Protein AF-A0A0R2I258-F1 (afdb_monomer_lite)

Sequence (92 aa):
MLVQKLNSQPALPDQIRQQLAAITGQAIDPTTEIRLPFYTDYGRNIRLGKGVFINNGATFTDMGGIDIHDVPDNTVVAGCPARMIKKIGKDD

Foldseek 3Di:
DLLVVLQPDDDDQVVNQVSLCVQCVHHDESLEGADDDEEEDRSVLEAAAHQHYHYYPAYYDQPVGAHHHPDDHQFDWHDVVIDTDDRDDPPD

pLDDT: mean 75.98, std 11.84, range [43.94, 89.44]

InterPro domains:
  IPR011004 Trimeric LpxA-like superfamily [SSF51161] (6-90)
  IPR051159 Hexapeptide-repeat containing acetyltransferases [PTHR23416] (4-69)

Secondary structure (DSSP, 8-state):
-HHHHHHHS---HHHHHHHHHHHHTSPPPTT-EEPSPEEESSSTTEEE-SS-EE-TTEEE-GGG-EEESSSPTTEEEETTTTEEEEEPPTT-

Organism: NCBI:txid396268

Structure (mmCIF, N/CA/C/O backbone):
data_AF-A0A0R2I258-F1
#
_entry.id   AF-A0A0R2I258-F1
#
loop_
_atom_site.group_PDB
_atom_site.id
_atom_site.type_symbol
_atom_site.label_atom_id
_atom_site.label_alt_id
_atom_site.label_comp_id
_atom_site.label_asym_id
_atom_site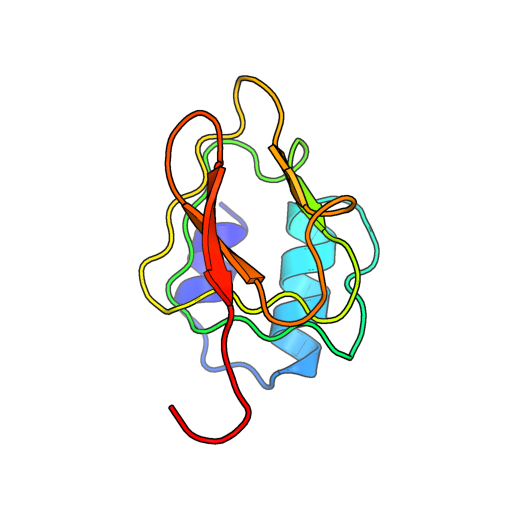.label_entity_id
_atom_site.label_seq_id
_atom_site.pdbx_PDB_ins_code
_atom_site.Cartn_x
_atom_site.Cartn_y
_atom_site.Cartn_z
_atom_site.occupancy
_atom_site.B_iso_or_equiv
_atom_site.auth_seq_id
_atom_site.auth_comp_id
_atom_site.auth_asym_id
_atom_site.auth_atom_id
_atom_site.pdbx_PDB_model_num
ATOM 1 N N . MET A 1 1 ? 5.661 9.062 -11.943 1.00 61.38 1 MET A N 1
ATOM 2 C CA . MET A 1 1 ? 5.055 7.759 -11.565 1.00 61.38 1 MET A CA 1
ATOM 3 C C . MET A 1 1 ? 3.767 7.995 -10.783 1.00 61.38 1 MET A C 1
ATOM 5 O O . MET A 1 1 ? 3.702 8.986 -10.065 1.00 61.38 1 MET A O 1
ATOM 9 N N . LEU A 1 2 ? 2.760 7.119 -10.896 1.00 76.31 2 LEU A N 1
ATOM 10 C CA . LEU A 1 2 ? 1.473 7.256 -10.184 1.00 76.31 2 LEU A CA 1
ATOM 11 C C . LEU A 1 2 ? 1.644 7.371 -8.657 1.00 76.31 2 LEU A C 1
ATOM 13 O O . LEU A 1 2 ? 0.944 8.157 -8.027 1.00 76.31 2 LEU A O 1
ATOM 17 N N . VAL A 1 3 ? 2.641 6.682 -8.089 1.00 79.81 3 VAL A N 1
ATOM 18 C CA . VAL A 1 3 ? 2.944 6.723 -6.648 1.00 79.81 3 VAL A CA 1
ATOM 19 C C . VAL A 1 3 ? 3.430 8.098 -6.166 1.00 79.81 3 VAL A C 1
ATOM 21 O O . VAL A 1 3 ? 3.067 8.548 -5.087 1.00 79.81 3 VAL A O 1
ATOM 24 N N . GLN A 1 4 ? 4.187 8.831 -6.991 1.00 77.75 4 GLN A N 1
ATOM 25 C CA . GLN A 1 4 ? 4.599 10.196 -6.645 1.00 77.75 4 GLN A CA 1
ATOM 26 C C . GLN A 1 4 ? 3.399 11.142 -6.632 1.00 77.75 4 GLN A C 1
ATOM 28 O O .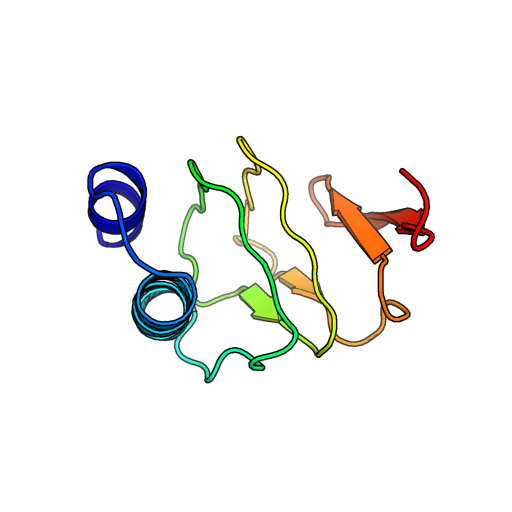 GLN A 1 4 ? 3.288 11.971 -5.739 1.00 77.75 4 GLN A O 1
ATOM 33 N N . LYS A 1 5 ? 2.466 10.983 -7.583 1.00 80.81 5 LYS A N 1
ATOM 34 C CA . LYS A 1 5 ? 1.233 11.780 -7.615 1.00 80.81 5 LYS A CA 1
ATOM 35 C C . LYS A 1 5 ? 0.373 11.533 -6.374 1.00 80.81 5 LYS A C 1
ATOM 37 O O . LYS A 1 5 ? -0.159 12.495 -5.832 1.00 80.81 5 LYS A O 1
ATOM 42 N N . LEU A 1 6 ? 0.285 10.275 -5.933 1.00 82.88 6 LEU A N 1
ATOM 43 C CA . LEU A 1 6 ? -0.380 9.891 -4.689 1.00 82.88 6 LEU A CA 1
ATOM 44 C C . LEU A 1 6 ? 0.240 10.629 -3.489 1.00 82.88 6 LEU A C 1
ATOM 46 O O . LEU A 1 6 ? -0.477 11.270 -2.735 1.00 82.88 6 LEU A O 1
ATOM 50 N N . ASN A 1 7 ? 1.570 10.630 -3.364 1.00 83.75 7 ASN A N 1
ATOM 51 C CA . ASN A 1 7 ? 2.260 11.251 -2.225 1.00 83.75 7 ASN A CA 1
ATOM 52 C C . ASN A 1 7 ? 2.230 12.787 -2.209 1.00 83.75 7 ASN A C 1
ATOM 54 O O . ASN A 1 7 ? 2.384 13.385 -1.149 1.00 83.75 7 ASN A O 1
ATOM 58 N N . SER A 1 8 ? 2.098 13.439 -3.366 1.00 79.69 8 SER A N 1
ATOM 59 C CA . SER A 1 8 ? 2.183 14.903 -3.472 1.00 79.69 8 SER A CA 1
ATOM 60 C C . SER A 1 8 ? 0.854 15.633 -3.273 1.00 79.69 8 SER A C 1
ATOM 62 O O . SER A 1 8 ? 0.848 16.862 -3.255 1.00 79.69 8 SER A O 1
ATOM 64 N N . GLN A 1 9 ? -0.271 14.920 -3.171 1.00 74.50 9 GLN A N 1
ATOM 65 C CA . GLN A 1 9 ? -1.597 15.533 -3.098 1.00 74.50 9 GLN A CA 1
ATOM 66 C C . GLN A 1 9 ? -2.283 15.179 -1.774 1.00 74.50 9 GLN A C 1
ATOM 68 O O . GLN A 1 9 ? -2.428 13.995 -1.473 1.00 74.50 9 GLN A O 1
ATOM 73 N N . PRO A 1 10 ? -2.753 16.168 -0.989 1.00 68.31 10 PRO A N 1
ATOM 74 C CA . PRO A 1 10 ? -3.676 15.884 0.099 1.00 68.31 10 PRO A CA 1
ATOM 75 C C . PRO A 1 10 ? -4.973 15.345 -0.511 1.00 68.31 10 PRO A C 1
ATOM 77 O O . PRO A 1 10 ? -5.675 16.050 -1.235 1.00 68.31 10 PRO A O 1
ATOM 80 N N . ALA A 1 11 ? -5.255 14.074 -0.255 1.00 75.94 11 ALA A N 1
ATOM 81 C CA . ALA A 1 11 ? -6.390 13.351 -0.805 1.00 75.94 11 ALA A CA 1
ATOM 82 C C . ALA A 1 11 ? -7.226 12.760 0.335 1.00 75.94 11 ALA A C 1
ATOM 84 O O . ALA A 1 11 ? -6.695 12.377 1.379 1.00 75.94 11 ALA A O 1
ATOM 85 N N . LEU A 1 12 ? -8.543 12.687 0.137 1.00 82.12 12 LEU A N 1
ATOM 86 C CA . LEU A 1 12 ? -9.427 11.985 1.070 1.00 82.12 12 LEU A CA 1
ATOM 87 C C . LEU A 1 12 ? -9.112 10.476 1.060 1.00 82.12 12 LEU A C 1
ATOM 89 O O . LEU A 1 12 ? -8.649 9.969 0.033 1.00 82.12 12 LEU A O 1
ATOM 93 N N . PRO A 1 13 ? -9.416 9.727 2.138 1.00 80.12 13 PRO A N 1
ATOM 94 C CA . PRO A 1 13 ? -9.151 8.286 2.208 1.00 80.12 13 PRO A CA 1
ATOM 95 C C . PRO A 1 13 ? -9.687 7.499 1.000 1.00 80.12 13 PRO A C 1
ATOM 97 O O . PRO A 1 13 ? -9.004 6.627 0.467 1.00 80.12 13 PRO A O 1
ATOM 100 N N . ASP A 1 14 ? -10.870 7.859 0.496 1.00 84.38 14 ASP A N 1
ATOM 101 C CA . ASP A 1 14 ? -11.448 7.254 -0.710 1.00 84.38 14 ASP A CA 1
ATOM 102 C C . ASP A 1 14 ? -10.632 7.519 -1.977 1.00 84.38 14 ASP A C 1
ATOM 104 O O . ASP A 1 14 ? -10.442 6.624 -2.801 1.00 84.38 14 ASP A O 1
ATOM 108 N N . GLN A 1 15 ? -10.113 8.736 -2.131 1.00 87.62 15 GLN A N 1
ATOM 109 C CA . GLN A 1 15 ? -9.290 9.100 -3.281 1.00 87.62 15 GLN A CA 1
ATOM 110 C C . GLN A 1 15 ? -7.927 8.406 -3.233 1.00 87.62 15 GLN A C 1
ATOM 112 O O . GLN A 1 15 ? -7.454 7.932 -4.265 1.00 87.62 15 GLN A O 1
ATOM 117 N N . ILE A 1 16 ? -7.336 8.278 -2.039 1.00 86.81 16 ILE A N 1
ATOM 118 C CA . ILE A 1 16 ? -6.110 7.500 -1.814 1.00 86.81 16 ILE A CA 1
ATOM 119 C C . ILE A 1 16 ? -6.328 6.052 -2.255 1.00 86.81 16 ILE A C 1
ATOM 121 O O . ILE A 1 16 ? -5.530 5.521 -3.025 1.00 86.81 16 ILE A O 1
ATOM 125 N N . ARG A 1 17 ? -7.442 5.431 -1.846 1.00 86.94 17 ARG A N 1
ATOM 126 C CA . ARG A 1 17 ? -7.797 4.064 -2.255 1.00 86.94 17 ARG A CA 1
ATOM 127 C C . ARG A 1 17 ? -7.981 3.927 -3.761 1.00 86.94 17 ARG A C 1
ATOM 129 O O . ARG A 1 17 ? -7.491 2.961 -4.333 1.00 86.94 17 ARG A O 1
ATOM 136 N N . GLN A 1 18 ? -8.639 4.881 -4.420 1.00 88.12 18 GLN A N 1
ATOM 137 C CA . GLN A 1 18 ? -8.808 4.860 -5.880 1.00 88.12 18 GLN A CA 1
ATOM 138 C C . GLN A 1 18 ? -7.474 4.984 -6.623 1.00 88.12 18 GLN A C 1
ATOM 140 O O . GLN A 1 18 ? -7.225 4.272 -7.596 1.00 88.12 18 GLN A O 1
ATOM 145 N N . GLN A 1 19 ? -6.599 5.876 -6.163 1.00 88.69 19 GLN A N 1
ATOM 146 C CA . GLN A 1 19 ? -5.268 6.038 -6.739 1.00 88.69 19 GLN A CA 1
ATOM 147 C C . GLN A 1 19 ? -4.401 4.803 -6.494 1.00 88.69 19 GLN A C 1
ATOM 149 O O . GLN A 1 19 ? -3.702 4.357 -7.403 1.00 88.69 19 GLN A O 1
ATOM 154 N N . LEU A 1 20 ? -4.488 4.211 -5.305 1.00 86.88 20 LEU A N 1
ATOM 155 C CA . LEU A 1 20 ? -3.809 2.963 -5.003 1.00 86.88 20 LEU A CA 1
ATOM 156 C C . LEU A 1 20 ? -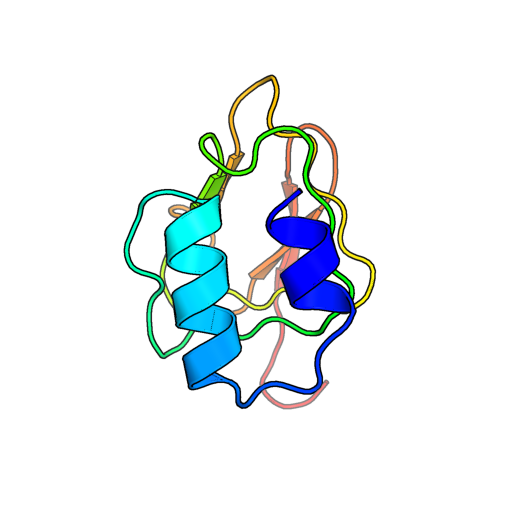4.352 1.809 -5.850 1.00 86.88 20 LEU A C 1
ATOM 158 O O . LEU A 1 20 ? -3.555 1.050 -6.384 1.00 86.88 20 LEU A O 1
ATOM 162 N N . ALA A 1 21 ? -5.667 1.724 -6.059 1.00 89.31 21 ALA A N 1
ATOM 163 C CA . ALA A 1 21 ? -6.273 0.731 -6.943 1.00 89.31 21 ALA A CA 1
ATOM 164 C C . ALA A 1 21 ? -5.732 0.838 -8.376 1.00 89.31 21 ALA A C 1
ATOM 166 O O . ALA A 1 21 ? -5.476 -0.170 -9.033 1.00 89.31 21 ALA A O 1
ATOM 167 N N . ALA A 1 22 ? -5.491 2.063 -8.854 1.00 89.44 22 ALA A N 1
ATOM 168 C CA . ALA A 1 22 ? -4.856 2.292 -10.148 1.00 89.44 22 ALA A CA 1
ATOM 169 C C . ALA A 1 22 ? -3.372 1.866 -10.176 1.00 89.44 22 ALA A C 1
ATOM 171 O O . ALA A 1 22 ? -2.879 1.458 -11.228 1.00 89.44 22 ALA A O 1
ATOM 172 N N . ILE A 1 23 ? -2.663 1.947 -9.044 1.00 87.69 23 ILE A N 1
ATOM 173 C CA . ILE A 1 23 ? -1.262 1.512 -8.903 1.00 87.69 23 ILE A CA 1
ATOM 174 C C . ILE A 1 23 ? -1.167 -0.019 -8.829 1.00 87.69 23 ILE A C 1
ATOM 176 O O . ILE A 1 23 ? -0.370 -0.617 -9.549 1.00 87.69 23 ILE A O 1
ATOM 180 N N . THR A 1 24 ? -1.988 -0.654 -7.991 1.00 87.56 24 THR A N 1
ATOM 181 C CA . THR A 1 24 ? -1.972 -2.105 -7.745 1.00 87.56 24 THR A CA 1
ATOM 182 C C . THR A 1 24 ? -2.751 -2.903 -8.785 1.00 87.56 24 THR A C 1
ATOM 184 O O . THR A 1 24 ? -2.613 -4.120 -8.860 1.00 87.56 24 THR A O 1
ATOM 187 N N . GLY A 1 25 ? -3.577 -2.239 -9.597 1.00 88.19 25 GLY A N 1
ATOM 188 C CA . GLY A 1 25 ? -4.413 -2.882 -10.609 1.00 88.19 25 GLY A CA 1
ATOM 189 C C . GLY A 1 25 ? -5.575 -3.696 -10.035 1.00 88.19 25 GLY A C 1
ATOM 190 O O . GLY A 1 25 ? -6.147 -4.509 -10.758 1.00 88.19 25 GLY A O 1
ATOM 191 N N . GLN A 1 26 ? -5.932 -3.502 -8.761 1.00 86.75 26 GLN A N 1
ATOM 192 C CA . GLN A 1 26 ? -7.044 -4.199 -8.110 1.00 86.75 26 GLN A CA 1
ATOM 193 C C . GLN A 1 26 ? -7.849 -3.257 -7.215 1.00 86.75 26 GLN A C 1
ATOM 195 O O . GLN A 1 26 ? -7.345 -2.234 -6.758 1.00 86.75 26 GLN A O 1
ATOM 200 N N . ALA A 1 27 ? -9.102 -3.614 -6.942 1.00 86.31 27 ALA A N 1
ATOM 201 C CA . ALA A 1 27 ? -9.922 -2.866 -6.000 1.00 86.31 27 ALA A CA 1
ATOM 202 C C . ALA A 1 27 ? -9.329 -2.953 -4.586 1.00 86.31 27 ALA A C 1
ATOM 204 O O . ALA A 1 27 ? -8.965 -4.032 -4.126 1.00 86.31 27 ALA A O 1
ATOM 205 N N . ILE A 1 28 ? -9.254 -1.810 -3.905 1.00 87.50 28 ILE A N 1
ATOM 206 C CA . ILE A 1 28 ? -8.813 -1.728 -2.513 1.00 87.50 28 ILE A CA 1
ATOM 207 C C . ILE A 1 28 ? -10.041 -1.748 -1.614 1.00 87.50 28 ILE A C 1
ATOM 209 O O . ILE A 1 28 ? -10.982 -0.984 -1.837 1.00 87.50 28 ILE A O 1
ATOM 213 N N . ASP A 1 29 ? -10.032 -2.619 -0.609 1.00 87.06 29 ASP A N 1
ATOM 214 C CA . ASP A 1 29 ? -11.137 -2.731 0.338 1.00 87.06 29 ASP A CA 1
ATOM 215 C C . ASP A 1 29 ? -11.332 -1.410 1.118 1.00 87.06 29 ASP A C 1
ATOM 217 O O . ASP A 1 29 ? -10.349 -0.760 1.490 1.00 87.06 29 ASP A O 1
ATOM 221 N N . PRO A 1 30 ? -12.576 -0.970 1.384 1.00 84.88 30 PRO A N 1
ATOM 222 C CA . PRO A 1 30 ? -12.840 0.261 2.136 1.00 84.88 30 PRO A CA 1
ATOM 223 C C . PRO A 1 30 ? -12.326 0.233 3.582 1.00 84.88 30 PRO A C 1
ATOM 225 O O . PRO A 1 30 ? -12.167 1.294 4.186 1.00 84.88 30 PRO A O 1
ATOM 228 N N . THR A 1 31 ? -12.062 -0.949 4.141 1.00 83.06 31 THR A N 1
ATOM 229 C CA . THR A 1 31 ? -11.446 -1.102 5.469 1.00 83.06 31 THR A CA 1
ATOM 230 C C . THR A 1 31 ? -9.930 -0.901 5.456 1.00 83.06 31 THR A C 1
ATOM 232 O O . THR A 1 31 ? -9.328 -0.792 6.520 1.00 83.06 31 THR A O 1
ATOM 235 N N . THR A 1 32 ? -9.312 -0.822 4.275 1.00 82.50 32 THR A N 1
ATOM 236 C CA . THR A 1 32 ? -7.877 -0.574 4.133 1.00 82.50 32 THR A CA 1
ATOM 237 C C . THR A 1 32 ? -7.571 0.913 4.301 1.00 82.50 32 THR A C 1
ATOM 239 O O . THR A 1 32 ? -8.174 1.776 3.647 1.00 82.50 32 THR A O 1
ATOM 242 N N . GLU A 1 33 ? -6.600 1.205 5.164 1.00 81.62 33 GLU A N 1
ATOM 243 C CA . GLU A 1 33 ? -6.099 2.549 5.445 1.00 81.62 33 GLU A CA 1
ATOM 244 C C . GLU A 1 33 ? -4.619 2.639 5.064 1.00 81.62 33 GLU A C 1
ATOM 246 O O . GLU A 1 33 ? -3.809 1.771 5.390 1.00 81.62 33 GLU A O 1
ATOM 251 N N . ILE A 1 34 ? -4.264 3.719 4.372 1.00 82.00 34 ILE A N 1
ATOM 252 C CA . ILE A 1 34 ? -2.887 4.048 4.014 1.00 82.00 34 ILE A CA 1
ATOM 253 C C . ILE A 1 34 ? -2.586 5.452 4.485 1.00 82.00 34 ILE A C 1
ATOM 255 O O . ILE A 1 34 ? -3.298 6.401 4.153 1.00 82.00 34 ILE A O 1
ATOM 259 N N . ARG A 1 35 ? -1.474 5.582 5.198 1.00 83.38 35 ARG A N 1
ATOM 260 C CA . ARG A 1 35 ? -0.873 6.864 5.528 1.00 83.38 35 ARG A CA 1
ATOM 261 C C . ARG A 1 35 ? 0.267 7.131 4.561 1.00 83.38 35 ARG A C 1
ATOM 263 O O . ARG A 1 35 ? 1.167 6.317 4.399 1.00 83.38 35 ARG A O 1
ATOM 270 N N . LEU A 1 36 ? 0.194 8.273 3.896 1.00 82.50 36 LEU A N 1
ATOM 271 C CA . LEU A 1 36 ? 1.190 8.717 2.928 1.00 82.50 36 LEU A CA 1
ATOM 272 C C . LEU A 1 36 ? 2.330 9.482 3.621 1.00 82.50 36 LEU A C 1
ATOM 274 O O . LEU A 1 36 ? 2.094 10.059 4.687 1.00 82.50 36 LEU A O 1
ATOM 278 N N . PRO A 1 37 ? 3.519 9.577 2.992 1.00 85.25 37 PRO A N 1
ATOM 279 C CA . PRO A 1 37 ? 3.932 8.949 1.726 1.00 85.25 37 PRO A CA 1
ATOM 280 C C . PRO A 1 37 ? 4.051 7.412 1.724 1.00 85.25 37 PRO A C 1
ATOM 282 O O . PRO A 1 37 ? 4.458 6.808 2.709 1.00 85.25 37 PRO A O 1
ATOM 285 N N . PHE A 1 38 ? 3.756 6.800 0.573 1.00 84.88 38 PHE A N 1
ATOM 286 C CA . PHE A 1 38 ? 3.919 5.373 0.264 1.00 84.88 38 PHE A CA 1
ATOM 287 C C . PHE A 1 38 ? 4.836 5.185 -0.956 1.00 84.88 38 PHE A C 1
ATOM 289 O O . PHE A 1 38 ? 4.784 5.974 -1.900 1.00 84.88 38 PHE A O 1
ATOM 296 N N . TYR A 1 39 ? 5.658 4.137 -0.974 1.00 85.62 39 TYR A N 1
ATOM 297 C CA . TYR A 1 39 ? 6.602 3.863 -2.060 1.00 85.62 39 TYR A CA 1
ATOM 298 C C . TYR A 1 39 ? 6.495 2.416 -2.539 1.00 85.62 39 TYR A C 1
ATOM 300 O O . TYR A 1 39 ? 6.323 1.498 -1.742 1.00 85.62 39 TYR A O 1
ATOM 308 N N . THR A 1 40 ? 6.634 2.201 -3.845 1.00 85.19 40 THR A N 1
ATOM 309 C CA . THR A 1 40 ? 6.694 0.867 -4.452 1.00 85.19 40 THR A CA 1
ATOM 310 C C . THR A 1 40 ? 7.506 0.889 -5.744 1.00 85.19 40 THR A C 1
ATOM 312 O O . THR A 1 40 ? 7.552 1.936 -6.396 1.00 85.19 40 THR A O 1
ATOM 315 N N . ASP A 1 41 ? 8.134 -0.235 -6.104 1.00 83.69 41 ASP A N 1
ATOM 316 C CA . ASP A 1 41 ? 8.894 -0.369 -7.354 1.00 83.69 41 ASP A CA 1
ATOM 317 C C . ASP A 1 41 ? 7.962 -0.432 -8.576 1.00 83.69 41 ASP A C 1
ATOM 319 O O . ASP A 1 41 ? 8.080 0.381 -9.496 1.00 83.69 41 ASP A O 1
ATOM 323 N N . TYR A 1 42 ? 7.000 -1.363 -8.576 1.00 83.50 42 TYR A N 1
ATOM 324 C CA . TYR A 1 42 ? 6.045 -1.569 -9.672 1.00 83.50 42 TYR A CA 1
ATOM 325 C C . TYR A 1 42 ? 4.591 -1.336 -9.256 1.00 83.50 42 TYR A C 1
ATOM 327 O O . TYR A 1 42 ? 3.779 -0.894 -10.074 1.00 83.50 42 TYR A O 1
ATOM 335 N N . GLY A 1 43 ? 4.235 -1.644 -8.012 1.00 81.94 43 GLY A N 1
ATOM 336 C CA . GLY A 1 43 ? 2.884 -1.558 -7.466 1.00 81.94 43 GLY A CA 1
ATOM 337 C C . GLY A 1 43 ? 1.942 -2.682 -7.904 1.00 81.94 43 GLY A C 1
ATOM 338 O O . GLY A 1 43 ? 1.176 -3.191 -7.088 1.00 81.94 43 GLY A O 1
ATOM 339 N N . ARG A 1 44 ? 1.999 -3.099 -9.176 1.00 84.75 44 ARG A N 1
ATOM 340 C CA . ARG A 1 44 ? 1.117 -4.130 -9.761 1.00 84.75 44 ARG A CA 1
ATOM 341 C C . ARG A 1 44 ? 1.290 -5.524 -9.172 1.00 84.75 44 ARG A C 1
ATOM 343 O O . ARG A 1 44 ? 0.383 -6.343 -9.303 1.00 84.75 44 ARG A O 1
ATOM 350 N N . ASN A 1 45 ? 2.430 -5.804 -8.550 1.00 85.75 45 ASN A N 1
ATOM 351 C CA . ASN A 1 45 ? 2.686 -7.109 -7.955 1.00 85.75 45 ASN A CA 1
ATOM 352 C C . ASN A 1 45 ? 2.286 -7.154 -6.471 1.00 85.75 45 ASN A C 1
ATOM 354 O O . ASN A 1 45 ? 2.555 -8.147 -5.797 1.00 85.75 45 ASN A O 1
ATOM 358 N N . ILE A 1 46 ? 1.642 -6.099 -5.964 1.00 85.88 46 ILE A N 1
ATOM 359 C CA . ILE A 1 46 ? 1.092 -6.036 -4.612 1.00 85.88 46 ILE A CA 1
ATOM 360 C C . ILE A 1 46 ? -0.359 -6.500 -4.653 1.00 85.88 46 ILE A C 1
ATOM 362 O O . ILE A 1 46 ? -1.149 -5.974 -5.428 1.00 85.88 46 ILE A O 1
ATOM 366 N N . ARG A 1 47 ? -0.735 -7.427 -3.779 1.00 85.38 47 ARG A N 1
ATOM 367 C CA . ARG A 1 47 ? -2.108 -7.855 -3.510 1.00 85.38 47 ARG A CA 1
ATOM 368 C C . ARG A 1 47 ? -2.472 -7.503 -2.077 1.00 85.38 47 ARG A C 1
ATOM 370 O O . ARG A 1 47 ? -1.702 -7.776 -1.159 1.00 85.38 47 ARG A O 1
ATOM 377 N N . LEU A 1 48 ? -3.608 -6.833 -1.900 1.00 84.62 48 LEU A N 1
ATOM 378 C CA . LEU A 1 48 ? -4.060 -6.320 -0.605 1.00 84.62 48 LEU A CA 1
ATOM 379 C C . LEU A 1 48 ? -5.396 -6.959 -0.237 1.00 84.62 48 LEU A C 1
ATOM 381 O O . LEU A 1 48 ? -6.351 -6.898 -1.009 1.00 84.62 48 LEU A O 1
ATOM 385 N N . GLY A 1 49 ? -5.451 -7.559 0.949 1.00 80.94 49 GLY A N 1
ATOM 386 C CA . GLY A 1 49 ? -6.665 -8.081 1.558 1.00 80.94 49 GLY A CA 1
ATOM 387 C C . GLY A 1 49 ? -7.509 -6.996 2.228 1.00 80.94 49 GLY A C 1
ATOM 388 O O . GLY A 1 49 ? -7.420 -5.806 1.912 1.00 80.94 49 GLY A O 1
ATOM 389 N N . LYS A 1 50 ? -8.350 -7.428 3.169 1.00 83.19 50 LYS A N 1
ATOM 390 C CA . LYS A 1 50 ? -9.229 -6.557 3.960 1.00 83.19 50 LYS A CA 1
ATOM 391 C C . LYS A 1 50 ? -8.545 -6.160 5.267 1.00 83.19 50 LYS A C 1
ATOM 393 O O . LYS A 1 50 ? -7.681 -6.881 5.750 1.00 83.19 50 LYS A O 1
ATOM 398 N N . GLY A 1 51 ? -8.916 -5.009 5.824 1.00 76.44 51 GLY A N 1
ATOM 399 C CA . GLY A 1 51 ? -8.404 -4.535 7.113 1.00 76.44 51 GLY A CA 1
ATOM 400 C C . GLY A 1 51 ? -6.897 -4.271 7.120 1.00 76.44 51 GLY A C 1
ATOM 401 O O . GLY A 1 51 ? -6.250 -4.420 8.158 1.00 76.44 51 GLY A O 1
ATOM 402 N N . VAL A 1 52 ? -6.322 -3.927 5.963 1.00 78.88 52 VAL A N 1
ATOM 403 C CA . VAL A 1 52 ? -4.886 -3.669 5.844 1.00 78.88 52 VAL A CA 1
ATOM 404 C C . VAL A 1 52 ? -4.588 -2.238 6.277 1.00 78.88 52 VAL A C 1
ATOM 406 O O . VAL A 1 52 ? -5.207 -1.289 5.801 1.00 78.88 52 VAL A O 1
ATOM 409 N N . PHE A 1 53 ? -3.598 -2.074 7.150 1.00 79.44 53 PHE A N 1
ATOM 410 C CA . PHE A 1 53 ? -3.118 -0.763 7.569 1.00 79.44 53 PHE A CA 1
ATOM 411 C C . PHE A 1 53 ? -1.669 -0.564 7.120 1.00 79.44 53 PHE A C 1
ATOM 413 O O . PHE A 1 53 ? -0.767 -1.289 7.545 1.00 79.44 53 PHE A O 1
ATOM 420 N N . ILE A 1 54 ? -1.438 0.434 6.267 1.00 79.25 54 ILE A N 1
ATOM 421 C CA . ILE A 1 54 ? -0.111 0.800 5.764 1.00 79.25 54 ILE A CA 1
ATOM 422 C C . ILE A 1 54 ? 0.274 2.142 6.375 1.00 79.25 54 ILE A C 1
ATOM 424 O O . ILE A 1 54 ? -0.394 3.155 6.171 1.00 79.25 54 ILE A O 1
ATOM 428 N N . ASN A 1 55 ? 1.369 2.154 7.130 1.00 77.31 55 ASN A N 1
ATOM 429 C CA . ASN A 1 55 ? 1.837 3.362 7.794 1.00 77.31 55 ASN A CA 1
ATOM 430 C C . ASN A 1 55 ? 2.604 4.297 6.837 1.00 77.31 55 ASN A C 1
ATOM 432 O O . ASN A 1 55 ? 3.102 3.883 5.790 1.00 77.31 55 ASN A O 1
ATOM 436 N N . ASN A 1 56 ? 2.746 5.551 7.261 1.00 83.12 56 ASN A N 1
ATOM 437 C CA . ASN A 1 56 ? 3.539 6.575 6.597 1.00 83.12 56 ASN A CA 1
ATOM 438 C C . ASN A 1 56 ? 5.001 6.122 6.449 1.00 83.12 56 ASN A C 1
ATOM 440 O O . ASN A 1 56 ? 5.619 5.666 7.412 1.00 83.12 56 ASN A O 1
ATOM 444 N N . GLY A 1 57 ? 5.550 6.273 5.243 1.00 75.19 57 GLY A N 1
ATOM 445 C CA . GLY A 1 57 ? 6.931 5.944 4.904 1.00 75.19 57 GLY A CA 1
ATOM 446 C C . GLY A 1 57 ? 7.130 4.485 4.504 1.00 75.19 57 GLY A C 1
ATOM 447 O O . GLY A 1 57 ? 8.270 4.047 4.366 1.00 75.19 57 GLY A O 1
ATOM 448 N N . ALA A 1 58 ? 6.049 3.721 4.322 1.00 80.81 58 ALA A N 1
ATOM 449 C CA . ALA A 1 58 ? 6.136 2.335 3.892 1.00 80.81 58 ALA A CA 1
ATOM 450 C C . ALA A 1 58 ? 6.678 2.219 2.457 1.00 80.81 58 ALA A C 1
ATOM 452 O O . ALA A 1 58 ? 6.202 2.898 1.544 1.00 80.81 58 ALA A O 1
ATOM 453 N N . THR A 1 59 ? 7.635 1.306 2.266 1.00 83.00 59 THR A N 1
ATOM 454 C CA . THR A 1 59 ? 8.261 1.009 0.969 1.00 83.00 59 THR A CA 1
ATOM 455 C C . THR A 1 59 ? 8.096 -0.466 0.630 1.00 83.00 59 THR A C 1
ATOM 457 O O . THR A 1 59 ? 8.535 -1.335 1.383 1.00 83.00 59 THR A O 1
ATOM 460 N N . PHE A 1 60 ? 7.448 -0.750 -0.498 1.00 82.12 60 PHE A N 1
ATOM 461 C CA . PHE A 1 60 ? 7.092 -2.092 -0.957 1.00 82.12 60 PHE A CA 1
ATOM 462 C C . PHE A 1 60 ? 7.923 -2.460 -2.188 1.00 82.12 60 PHE A C 1
ATOM 464 O O . PHE A 1 60 ? 7.692 -1.949 -3.284 1.00 82.12 60 PHE A O 1
ATOM 471 N N . THR A 1 61 ? 8.878 -3.369 -2.009 1.00 81.44 61 THR A N 1
ATOM 472 C CA . THR A 1 61 ? 9.738 -3.871 -3.091 1.00 81.44 61 THR A CA 1
ATOM 473 C C . THR A 1 61 ? 9.108 -5.119 -3.712 1.00 81.44 61 THR A C 1
ATOM 475 O O . THR A 1 61 ? 9.293 -6.242 -3.246 1.00 81.44 61 THR A O 1
ATOM 478 N N . ASP A 1 62 ? 8.284 -4.930 -4.741 1.00 77.06 62 ASP A N 1
ATOM 479 C CA . ASP A 1 62 ? 7.368 -5.948 -5.273 1.00 77.06 62 ASP A CA 1
ATOM 480 C C . ASP A 1 62 ? 7.936 -6.761 -6.453 1.00 77.06 62 ASP A C 1
ATOM 482 O O . ASP A 1 62 ? 7.200 -7.415 -7.193 1.00 77.06 62 ASP A O 1
ATOM 486 N N . MET A 1 63 ? 9.266 -6.807 -6.586 1.00 77.94 63 MET A N 1
ATOM 487 C CA . MET A 1 63 ? 9.956 -7.604 -7.610 1.00 77.94 63 MET A CA 1
ATOM 488 C C . MET A 1 63 ? 9.636 -9.108 -7.507 1.00 77.94 63 MET A C 1
ATOM 490 O O . MET A 1 63 ? 9.526 -9.783 -8.527 1.00 77.94 63 MET A O 1
ATOM 494 N N . GLY A 1 64 ? 9.445 -9.618 -6.284 1.00 72.56 64 GLY A N 1
ATOM 495 C CA . GLY A 1 64 ? 9.067 -11.011 -6.005 1.00 72.56 64 GLY A CA 1
ATOM 496 C C . GLY A 1 64 ? 7.567 -11.247 -5.793 1.00 72.56 64 GLY A C 1
ATOM 497 O O . GLY A 1 64 ? 7.174 -12.375 -5.509 1.00 72.56 64 GLY A O 1
ATOM 498 N N . GLY A 1 65 ? 6.736 -10.207 -5.915 1.00 80.31 65 GLY A N 1
ATOM 499 C CA . GLY A 1 65 ? 5.340 -10.254 -5.484 1.00 80.31 65 GLY A CA 1
ATOM 500 C C . GLY A 1 65 ? 5.171 -10.020 -3.984 1.00 80.31 65 GLY A C 1
ATOM 501 O O . GLY A 1 65 ? 5.966 -10.474 -3.163 1.00 80.31 65 GLY A O 1
ATOM 502 N N . ILE A 1 66 ? 4.124 -9.280 -3.627 1.00 80.44 66 ILE A N 1
ATOM 503 C CA . ILE A 1 66 ? 3.714 -9.038 -2.243 1.00 80.44 66 ILE A CA 1
ATOM 504 C C . ILE A 1 66 ? 2.245 -9.429 -2.153 1.00 80.44 66 ILE A C 1
ATOM 506 O O . ILE A 1 66 ? 1.424 -8.820 -2.828 1.00 80.44 66 ILE A O 1
ATOM 510 N N . ASP A 1 67 ? 1.908 -10.419 -1.329 1.00 82.62 67 ASP A N 1
ATOM 511 C CA . ASP A 1 67 ? 0.517 -10.813 -1.098 1.00 82.62 67 ASP A CA 1
ATOM 512 C C . ASP A 1 67 ? 0.148 -10.659 0.381 1.00 82.62 67 ASP A C 1
ATOM 514 O O . ASP A 1 67 ? 0.691 -11.332 1.255 1.00 82.62 67 ASP A O 1
ATOM 518 N N . ILE A 1 68 ? -0.748 -9.713 0.662 1.00 76.81 68 ILE A N 1
ATOM 519 C CA . ILE A 1 68 ? -1.226 -9.337 1.997 1.00 76.81 68 ILE A CA 1
ATOM 520 C C . ILE A 1 68 ? -2.686 -9.799 2.110 1.00 76.81 68 ILE A C 1
ATOM 522 O O . ILE A 1 68 ? -3.580 -9.014 2.411 1.00 76.81 68 ILE A O 1
ATOM 526 N N .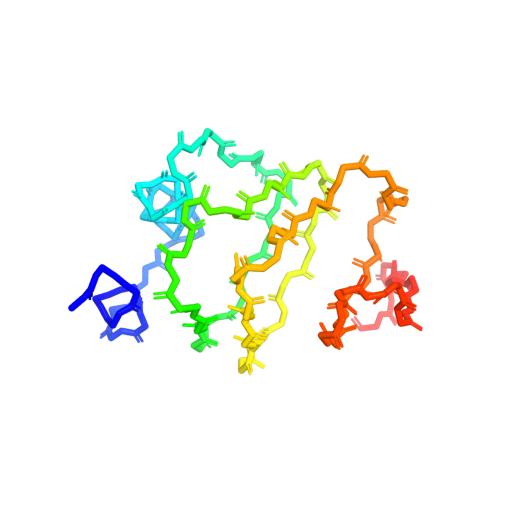 HIS A 1 69 ? -2.942 -11.069 1.787 1.00 67.62 69 HIS A N 1
ATOM 527 C CA . HIS A 1 69 ? -4.265 -11.703 1.877 1.00 67.62 69 HIS A CA 1
ATOM 528 C C . HIS A 1 69 ? -4.398 -12.753 2.993 1.00 67.62 69 HIS A C 1
ATOM 530 O O . HIS A 1 69 ? -5.509 -13.050 3.416 1.00 67.62 69 HIS A O 1
ATOM 536 N N . ASP A 1 70 ? -3.275 -13.284 3.478 1.00 63.28 70 ASP A N 1
ATOM 537 C CA . ASP A 1 70 ? -3.185 -14.398 4.438 1.00 63.28 70 ASP A CA 1
ATOM 538 C C . ASP A 1 70 ? -2.613 -13.906 5.772 1.00 63.28 70 ASP A C 1
ATOM 540 O O . ASP A 1 70 ? -2.056 -14.644 6.584 1.00 63.28 70 ASP A O 1
ATOM 544 N N . VAL A 1 71 ? -2.705 -12.593 5.980 1.00 64.31 71 VAL A N 1
ATOM 545 C CA . VAL A 1 71 ? -2.399 -11.971 7.255 1.00 64.31 71 VAL A CA 1
ATOM 546 C C . VAL A 1 71 ? -3.715 -11.628 7.943 1.00 64.31 71 VAL A C 1
ATOM 548 O O . VAL A 1 71 ? -4.632 -11.138 7.284 1.00 64.31 71 VAL A O 1
ATOM 551 N N . PRO A 1 72 ? -3.840 -11.899 9.252 1.00 63.22 72 PRO A N 1
ATOM 552 C CA . PRO A 1 72 ? -5.018 -11.518 10.011 1.00 63.22 72 PRO A CA 1
ATOM 553 C C . PRO A 1 72 ? -5.304 -10.019 9.897 1.00 63.22 72 PRO A C 1
ATOM 555 O O . PRO A 1 72 ? -4.387 -9.211 9.736 1.00 63.22 72 PRO A O 1
ATOM 558 N N . ASP A 1 73 ? -6.570 -9.650 10.077 1.00 65.06 73 ASP A N 1
ATOM 559 C CA . ASP A 1 73 ? -6.970 -8.248 10.176 1.00 65.06 73 ASP A CA 1
ATOM 560 C C . ASP A 1 73 ? -6.093 -7.499 11.186 1.00 65.06 73 ASP A C 1
ATOM 562 O O . ASP A 1 73 ? -5.704 -8.034 12.237 1.00 65.06 73 ASP A O 1
ATOM 566 N N . ASN A 1 74 ? -5.815 -6.237 10.864 1.00 62.44 74 ASN A N 1
ATOM 567 C CA . ASN A 1 74 ? -4.959 -5.350 11.634 1.00 62.44 74 ASN A CA 1
ATOM 568 C C . ASN A 1 74 ? -3.493 -5.803 11.712 1.00 62.44 74 ASN A C 1
ATOM 570 O O . ASN A 1 74 ? -2.803 -5.475 12.669 1.00 62.44 74 ASN A O 1
ATOM 574 N N . THR A 1 75 ? -2.962 -6.559 10.759 1.00 60.59 75 THR A N 1
ATOM 575 C CA . THR A 1 75 ? -1.535 -6.901 10.767 1.00 60.59 75 THR A CA 1
ATOM 576 C C . THR A 1 75 ? -0.680 -5.843 10.056 1.00 60.59 75 THR A C 1
ATOM 578 O O . THR A 1 75 ? -0.890 -5.517 8.893 1.00 60.59 75 THR A O 1
ATOM 581 N N . VAL A 1 76 ? 0.354 -5.356 10.745 1.00 62.50 76 VAL A N 1
ATOM 582 C CA . VAL A 1 76 ? 1.493 -4.645 10.155 1.00 62.50 76 VAL A CA 1
ATOM 583 C C . VAL A 1 76 ? 2.387 -5.662 9.469 1.00 62.50 76 VAL A C 1
ATOM 585 O O . VAL A 1 76 ? 2.899 -6.575 10.120 1.00 62.50 76 VAL A O 1
ATOM 588 N N . VAL A 1 77 ? 2.629 -5.468 8.179 1.00 63.62 77 VAL A N 1
ATOM 589 C CA . VAL A 1 77 ? 3.634 -6.210 7.417 1.00 63.62 77 VAL A CA 1
ATOM 590 C C . VAL A 1 77 ? 4.753 -5.271 6.974 1.00 63.62 77 VAL A C 1
ATOM 592 O O . VAL A 1 77 ? 4.487 -4.148 6.551 1.00 63.62 77 VAL A O 1
ATOM 595 N N . ALA A 1 78 ? 6.008 -5.708 7.067 1.00 61.19 78 ALA A N 1
ATOM 596 C CA . ALA A 1 78 ? 7.130 -5.039 6.408 1.00 61.19 78 ALA A CA 1
ATOM 597 C C . ALA A 1 78 ? 8.294 -6.014 6.161 1.00 61.19 78 ALA A C 1
ATOM 599 O O . ALA A 1 78 ? 8.286 -7.152 6.633 1.00 61.19 78 ALA A O 1
ATOM 600 N N . GLY A 1 79 ? 9.291 -5.566 5.396 1.00 49.88 79 GLY A N 1
ATOM 601 C CA . GLY A 1 79 ? 10.449 -6.364 4.982 1.00 49.88 79 GLY A CA 1
ATOM 602 C C . GLY A 1 79 ? 10.389 -6.801 3.515 1.00 49.88 79 GLY A C 1
ATOM 603 O O . GLY A 1 79 ? 9.346 -6.730 2.873 1.00 49.88 79 GLY A O 1
ATOM 604 N N . CYS A 1 80 ? 11.530 -7.234 2.980 1.00 45.81 80 CYS A N 1
ATOM 605 C CA . CYS A 1 80 ? 11.644 -7.865 1.666 1.00 45.81 80 CYS A CA 1
ATOM 606 C C . CYS A 1 80 ? 12.213 -9.282 1.869 1.00 45.81 80 CYS A C 1
ATOM 608 O O . CYS A 1 80 ? 13.379 -9.393 2.259 1.00 45.81 80 CYS A O 1
ATOM 610 N N . PRO A 1 81 ? 11.429 -10.364 1.673 1.00 56.56 81 PRO A N 1
ATOM 611 C CA . PRO A 1 81 ? 9.983 -10.395 1.403 1.00 56.56 81 PRO A CA 1
ATOM 612 C C . PRO A 1 81 ? 9.149 -9.917 2.606 1.00 56.56 81 PRO A C 1
ATOM 614 O O . PRO A 1 81 ? 9.608 -9.986 3.749 1.00 56.56 81 PRO A O 1
ATOM 617 N N . ALA A 1 82 ? 7.930 -9.435 2.348 1.00 62.38 82 ALA A N 1
ATOM 618 C CA . ALA A 1 82 ? 7.047 -8.889 3.379 1.00 62.38 82 ALA A CA 1
ATOM 619 C C . ALA A 1 82 ? 6.700 -9.952 4.433 1.00 62.38 82 ALA A C 1
ATOM 621 O O . ALA A 1 82 ? 6.239 -11.044 4.102 1.00 62.38 82 ALA A O 1
ATOM 622 N N . ARG A 1 83 ? 6.920 -9.633 5.712 1.00 60.44 83 ARG A N 1
ATOM 623 C CA . ARG A 1 83 ? 6.562 -10.489 6.850 1.00 60.44 83 ARG A CA 1
ATOM 624 C C . ARG A 1 83 ? 5.694 -9.719 7.830 1.00 60.44 83 ARG A C 1
ATOM 626 O O . ARG A 1 83 ? 5.825 -8.506 7.970 1.00 60.44 83 ARG A O 1
ATOM 633 N N . MET A 1 84 ? 4.830 -10.441 8.533 1.00 61.56 84 MET A N 1
ATOM 634 C CA . MET A 1 84 ? 4.083 -9.908 9.668 1.00 61.56 84 MET A CA 1
ATOM 635 C C . MET A 1 84 ? 5.048 -9.431 10.759 1.00 61.56 84 MET A C 1
ATOM 637 O O . MET A 1 84 ? 5.889 -10.197 11.224 1.00 61.56 84 MET A O 1
ATOM 641 N N . ILE A 1 85 ? 4.911 -8.168 11.158 1.00 64.75 85 ILE A N 1
ATOM 642 C CA . ILE A 1 85 ? 5.704 -7.525 12.210 1.00 64.75 85 ILE A CA 1
ATOM 643 C C . ILE A 1 85 ? 4.908 -7.438 13.509 1.00 64.75 85 ILE A C 1
ATOM 645 O O . ILE A 1 85 ? 5.425 -7.782 14.568 1.00 64.75 85 ILE A O 1
ATOM 649 N N . LYS A 1 86 ? 3.656 -6.973 13.452 1.00 60.56 86 LYS A N 1
ATOM 650 C CA . LYS A 1 86 ? 2.820 -6.795 14.650 1.00 60.56 86 LYS A CA 1
ATOM 651 C C . LYS A 1 86 ? 1.340 -6.787 14.277 1.00 60.56 86 LYS A C 1
ATOM 653 O O . LYS A 1 86 ? 0.994 -6.414 13.166 1.00 60.56 86 LYS A O 1
ATOM 658 N N . LYS A 1 87 ? 0.463 -7.159 15.209 1.00 60.19 87 LYS A N 1
ATOM 659 C CA . LYS A 1 87 ? -0.981 -6.920 15.106 1.00 60.19 87 LYS A CA 1
ATOM 660 C C . LYS A 1 87 ? -1.339 -5.604 15.809 1.00 60.19 87 LYS A C 1
ATOM 662 O O . LYS A 1 87 ? -0.959 -5.406 16.959 1.00 60.19 87 LYS A O 1
ATOM 667 N N . ILE A 1 88 ? -2.031 -4.714 15.115 1.00 59.53 88 ILE A N 1
ATOM 668 C CA . ILE A 1 88 ? -2.584 -3.463 15.621 1.00 59.53 88 ILE A CA 1
ATOM 669 C C . ILE A 1 88 ? -3.879 -3.780 16.382 1.00 59.53 88 ILE A C 1
ATOM 671 O O . ILE A 1 88 ? -4.831 -4.356 15.850 1.00 59.53 88 ILE A O 1
ATOM 675 N N . GLY A 1 89 ? -3.893 -3.454 17.672 1.00 53.09 89 GLY A N 1
ATOM 676 C CA . GLY A 1 89 ? -5.118 -3.374 18.465 1.00 53.09 89 GLY A CA 1
A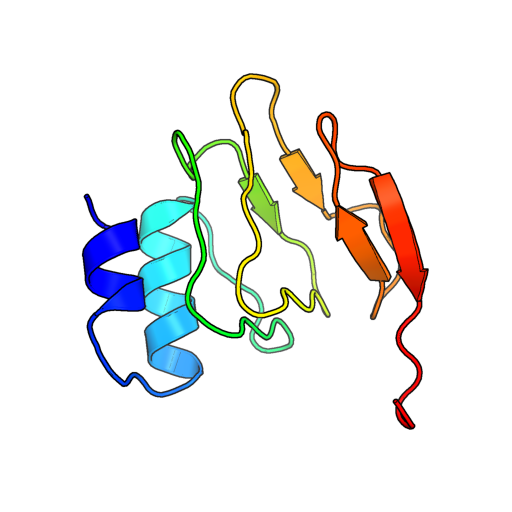TOM 677 C C . GLY A 1 89 ? -5.757 -1.997 18.287 1.00 53.09 89 GLY A C 1
ATOM 678 O O . GLY A 1 89 ? -5.090 -1.063 17.861 1.00 53.09 89 GLY A O 1
ATOM 679 N N . LYS A 1 90 ? -7.038 -1.848 18.631 1.00 43.94 90 LYS A N 1
ATOM 680 C CA . LYS A 1 90 ? -7.796 -0.586 18.521 1.00 43.94 90 LYS A CA 1
ATOM 681 C C . LYS A 1 90 ? -7.328 0.520 19.505 1.00 43.94 90 LYS A C 1
ATOM 683 O O . LYS A 1 90 ? -8.019 1.517 19.664 1.00 43.94 90 LYS A O 1
ATOM 688 N N . ASP A 1 91 ? -6.149 0.382 20.109 1.00 44.50 91 ASP A N 1
ATOM 689 C CA . ASP A 1 91 ? -5.649 1.207 21.218 1.0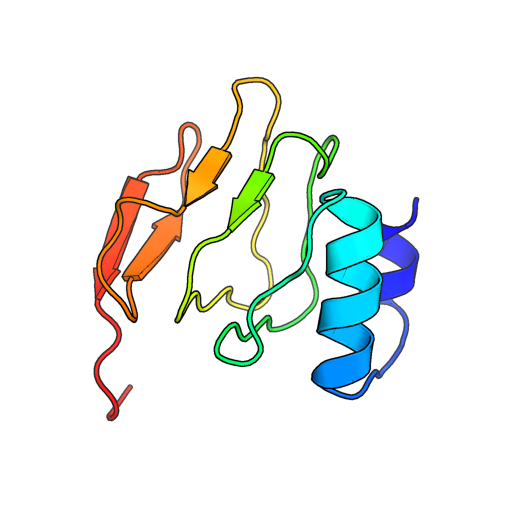0 44.50 91 ASP A CA 1
ATOM 690 C C . ASP A 1 91 ? -4.138 1.550 21.091 1.00 44.50 91 ASP A C 1
ATOM 692 O O . ASP A 1 91 ? -3.465 1.727 22.105 1.00 44.50 91 ASP A O 1
ATOM 696 N N . ASP A 1 92 ? -3.587 1.609 19.868 1.00 45.00 92 ASP A N 1
ATOM 697 C CA . ASP A 1 92 ? -2.215 2.087 19.554 1.00 45.00 92 ASP A CA 1
ATOM 698 C C . ASP A 1 92 ? -2.275 3.350 18.663 1.00 45.00 92 ASP A C 1
ATOM 700 O O . ASP A 1 92 ? -3.068 3.355 17.687 1.00 45.00 92 ASP A O 1
#

Radius of gyration: 12.19 Å; chains: 1; bounding box: 24×30×33 Å